Protein AF-A0A7J9TKV5-F1 (afdb_monomer_lite)

Sequence (58 aa):
MTTVVFTEKNKAAAQIAKILGSGSVNRISVEGVQVYDFKKNGRQWRVMGLAGHIMGYD

Secondary structure (DSSP, 8-state):
-EEEEEESBHHHHHHHHHHHTTT--EEEEETTEEEEEEEETTEEEEEEE-BS-SS---

Foldseek 3Di:
DEAEAEDQAQVVLVVVLCVQQVNDWDWDADPNWIWTWHDDPNHIYITTYDPHDPDDDD

Radius of gyration: 11.99 Å; chains: 1; bounding box: 24×21×41 Å

pLDDT: mean 92.34, std 5.63, range [65.69, 97.38]

Structure (mmCIF, N/CA/C/O backbone):
data_AF-A0A7J9TKV5-F1
#
_entry.id   AF-A0A7J9TKV5-F1
#
loop_
_atom_site.group_PDB
_atom_site.id
_atom_site.type_symbol
_atom_site.label_atom_id
_atom_site.label_alt_id
_atom_site.label_comp_id
_atom_site.label_asym_id
_atom_site.label_entity_id
_atom_site.label_seq_id
_atom_site.pdbx_PDB_ins_code
_atom_site.Cartn_x
_atom_site.Cartn_y
_atom_site.Cartn_z
_atom_site.occupancy
_atom_site.B_iso_or_equiv
_atom_site.auth_seq_id
_atom_site.auth_comp_id
_atom_site.auth_asym_id
_atom_site.auth_atom_id
_atom_site.pdbx_PDB_model_num
ATOM 1 N N . MET A 1 1 ? -17.138 -4.280 2.029 1.00 82.88 1 MET A N 1
ATOM 2 C CA . MET A 1 1 ? -16.664 -3.554 0.831 1.00 82.88 1 MET A CA 1
ATOM 3 C C . MET A 1 1 ? -15.224 -3.122 1.059 1.00 82.88 1 MET A C 1
ATOM 5 O O . MET A 1 1 ? -14.915 -2.656 2.155 1.00 82.88 1 MET A O 1
ATOM 9 N N . THR A 1 2 ? -14.366 -3.333 0.065 1.00 92.50 2 THR A N 1
ATOM 10 C CA . THR A 1 2 ? -12.917 -3.098 0.146 1.00 92.50 2 THR A CA 1
ATOM 11 C C . THR A 1 2 ? -12.536 -2.002 -0.839 1.00 92.50 2 THR A C 1
ATOM 13 O O . THR A 1 2 ? -12.947 -2.062 -1.995 1.00 92.50 2 THR A O 1
ATOM 16 N N . THR A 1 3 ? -11.761 -1.019 -0.390 1.00 95.50 3 THR A N 1
ATOM 17 C CA . THR A 1 3 ? -11.171 0.011 -1.249 1.00 95.50 3 THR A CA 1
ATOM 18 C C . THR A 1 3 ? -9.757 -0.412 -1.625 1.00 95.50 3 THR A C 1
ATOM 20 O O . THR A 1 3 ? -8.938 -0.667 -0.742 1.00 95.50 3 THR A O 1
ATOM 23 N N . VAL A 1 4 ? -9.462 -0.467 -2.922 1.00 95.88 4 VAL A N 1
ATOM 24 C CA . VAL A 1 4 ? -8.114 -0.740 -3.435 1.00 95.88 4 VAL A CA 1
ATOM 25 C C . VAL A 1 4 ? -7.553 0.543 -4.036 1.00 95.88 4 VAL A C 1
ATOM 27 O O . VAL A 1 4 ? -8.233 1.216 -4.807 1.00 95.88 4 VAL A O 1
ATOM 30 N N . VAL A 1 5 ? -6.331 0.897 -3.652 1.00 96.06 5 VAL A N 1
ATOM 31 C CA . VAL A 1 5 ? -5.640 2.116 -4.077 1.00 96.06 5 VAL A CA 1
ATOM 32 C C . VAL A 1 5 ? -4.330 1.725 -4.744 1.00 96.06 5 VAL A C 1
ATOM 34 O O . VAL A 1 5 ? -3.503 1.047 -4.133 1.00 96.06 5 VAL A O 1
ATOM 37 N N . PHE A 1 6 ? -4.124 2.194 -5.970 1.00 95.12 6 PHE A N 1
ATOM 38 C CA . PHE A 1 6 ? -2.876 2.016 -6.705 1.00 95.12 6 PHE A CA 1
ATOM 39 C C . PHE A 1 6 ? -2.090 3.321 -6.753 1.00 95.12 6 PHE A C 1
ATOM 41 O O . PHE A 1 6 ? -2.656 4.409 -6.840 1.00 95.12 6 PHE A O 1
ATOM 48 N N . THR A 1 7 ? -0.770 3.201 -6.692 1.00 95.19 7 THR A N 1
ATOM 49 C CA . THR A 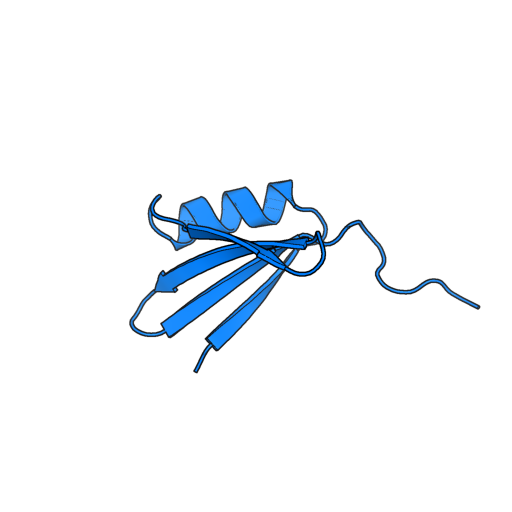1 7 ? 0.168 4.316 -6.837 1.00 95.19 7 THR A CA 1
ATOM 50 C C . THR A 1 7 ? 1.243 3.936 -7.845 1.00 95.19 7 THR A C 1
ATOM 52 O O . THR A 1 7 ? 1.549 2.759 -7.989 1.00 95.19 7 THR A O 1
ATOM 55 N N . GLU A 1 8 ? 1.865 4.915 -8.497 1.00 93.25 8 GLU A N 1
ATOM 56 C CA . GLU A 1 8 ? 2.905 4.675 -9.513 1.00 93.25 8 GLU A CA 1
ATOM 57 C C . GLU A 1 8 ? 4.122 3.897 -8.972 1.00 93.25 8 GLU A C 1
ATOM 59 O O . GLU A 1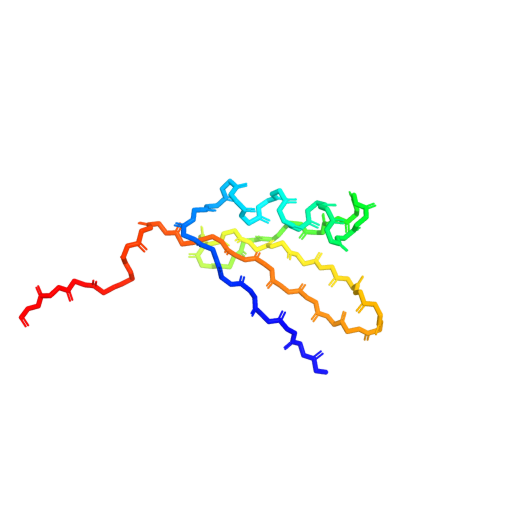 8 ? 4.815 3.213 -9.719 1.00 93.25 8 GLU A O 1
ATOM 64 N N . LYS A 1 9 ? 4.422 4.035 -7.669 1.00 94.00 9 LYS A N 1
ATOM 65 C CA . LYS A 1 9 ? 5.629 3.494 -7.024 1.00 94.00 9 LYS A CA 1
ATOM 66 C C . LYS A 1 9 ? 5.338 3.000 -5.612 1.00 94.00 9 LYS A C 1
ATOM 68 O O . LYS A 1 9 ? 4.709 3.699 -4.822 1.00 94.00 9 LYS A O 1
ATOM 73 N N . ASN A 1 10 ? 5.951 1.885 -5.214 1.00 94.50 10 ASN A N 1
ATOM 74 C CA . ASN A 1 10 ? 5.782 1.304 -3.871 1.00 94.50 10 ASN A CA 1
ATOM 75 C C . ASN A 1 10 ? 6.108 2.252 -2.699 1.00 94.50 10 ASN A C 1
ATOM 77 O O . ASN A 1 10 ? 5.443 2.221 -1.666 1.00 94.50 10 ASN A O 1
ATOM 81 N N . LYS A 1 11 ? 7.088 3.153 -2.854 1.00 95.06 11 LYS A N 1
ATOM 82 C CA . LYS A 1 11 ? 7.390 4.160 -1.819 1.00 95.06 11 LYS A CA 1
ATOM 83 C C . LYS A 1 11 ? 6.202 5.093 -1.549 1.00 95.06 11 LYS A C 1
ATOM 85 O O . LYS A 1 11 ? 5.982 5.454 -0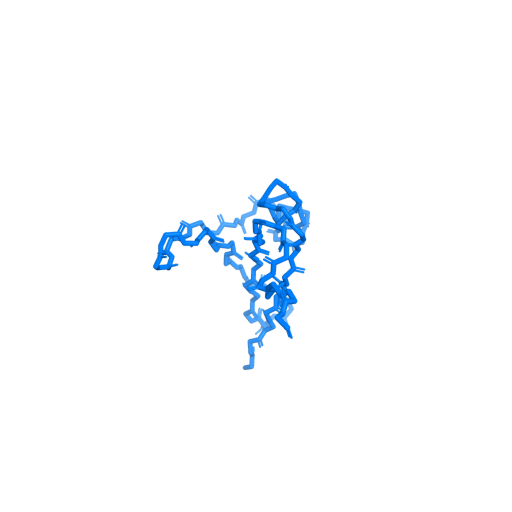.396 1.00 95.06 11 LYS A O 1
ATOM 90 N N . ALA A 1 12 ? 5.441 5.461 -2.582 1.00 96.00 12 ALA A N 1
ATOM 91 C CA . ALA A 1 12 ? 4.252 6.296 -2.429 1.00 96.00 12 ALA A CA 1
ATOM 92 C C . ALA A 1 12 ? 3.133 5.525 -1.715 1.00 96.00 12 ALA A C 1
ATOM 94 O O . ALA A 1 12 ? 2.572 6.037 -0.746 1.00 96.00 12 ALA A O 1
ATOM 95 N N . ALA A 1 13 ? 2.885 4.273 -2.116 1.00 96.69 13 ALA A N 1
ATOM 96 C CA . ALA A 1 13 ? 1.935 3.384 -1.445 1.00 96.69 13 ALA A CA 1
ATOM 97 C C . ALA A 1 13 ? 2.212 3.259 0.060 1.00 96.69 13 ALA A C 1
ATOM 99 O O . ALA A 1 13 ? 1.303 3.437 0.869 1.00 96.69 13 ALA A O 1
ATOM 100 N N . ALA A 1 14 ? 3.475 3.036 0.438 1.00 96.12 14 ALA A N 1
ATOM 101 C CA . ALA A 1 14 ? 3.884 2.910 1.833 1.00 96.12 14 ALA A CA 1
ATOM 102 C C . ALA A 1 14 ? 3.568 4.168 2.660 1.00 96.12 14 ALA A C 1
ATOM 104 O O . ALA A 1 14 ? 3.033 4.070 3.764 1.00 96.12 14 ALA A O 1
ATOM 105 N N . GLN A 1 15 ? 3.886 5.356 2.130 1.00 96.44 15 GLN A N 1
ATOM 106 C CA . GLN A 1 15 ? 3.645 6.623 2.828 1.00 96.44 15 GLN A CA 1
ATOM 107 C C . GLN A 1 15 ? 2.152 6.930 2.944 1.00 96.44 15 GLN A C 1
ATOM 109 O O . GLN A 1 15 ? 1.680 7.280 4.024 1.00 96.44 15 GLN A O 1
ATOM 114 N N . ILE A 1 16 ? 1.395 6.735 1.861 1.00 95.69 16 ILE A N 1
ATOM 115 C CA . ILE A 1 16 ? -0.058 6.926 1.857 1.00 95.69 16 ILE A CA 1
ATOM 116 C C . ILE A 1 16 ? -0.718 5.990 2.869 1.00 95.69 16 ILE A C 1
ATOM 118 O O . ILE A 1 16 ? -1.516 6.441 3.689 1.00 95.69 16 ILE A O 1
ATOM 122 N N . ALA A 1 17 ? -0.352 4.707 2.870 1.00 96.75 17 ALA A N 1
ATOM 123 C CA . ALA A 1 17 ? -0.889 3.753 3.829 1.00 96.75 17 ALA A CA 1
ATOM 124 C C . ALA A 1 17 ? -0.540 4.137 5.270 1.00 96.75 17 ALA A C 1
ATOM 126 O O . ALA A 1 17 ? -1.413 4.105 6.131 1.00 96.75 17 ALA A O 1
ATOM 127 N N . LYS A 1 18 ? 0.701 4.567 5.536 1.00 95.69 18 LYS A N 1
ATOM 128 C CA . LYS A 1 18 ? 1.125 5.005 6.873 1.00 95.69 18 LYS A CA 1
ATOM 129 C C . LYS A 1 18 ? 0.295 6.187 7.383 1.00 95.69 18 LYS A C 1
ATOM 131 O O . LYS A 1 18 ? -0.122 6.175 8.539 1.00 95.69 18 LYS A O 1
ATOM 136 N N . ILE A 1 19 ? 0.041 7.181 6.529 1.00 95.31 19 ILE A N 1
ATOM 137 C CA . ILE A 1 19 ? -0.769 8.362 6.867 1.00 95.31 19 ILE A CA 1
ATOM 138 C C . ILE A 1 19 ? -2.232 7.962 7.091 1.00 95.31 19 ILE A C 1
ATOM 140 O O . ILE A 1 19 ? -2.843 8.351 8.084 1.00 95.31 19 ILE A O 1
ATOM 144 N N . LEU A 1 20 ? -2.811 7.176 6.179 1.00 94.19 20 LEU A N 1
ATOM 145 C CA . LEU A 1 20 ? -4.236 6.843 6.215 1.00 94.19 20 LEU A CA 1
ATOM 146 C C . LEU A 1 20 ? -4.594 5.784 7.261 1.00 94.19 20 LEU A C 1
ATOM 148 O O . LEU A 1 20 ? -5.701 5.841 7.793 1.00 94.19 20 LEU A O 1
ATOM 152 N N . GLY A 1 21 ? -3.684 4.853 7.541 1.00 93.88 21 GLY A N 1
ATOM 153 C CA . GLY A 1 21 ? -3.810 3.805 8.554 1.00 93.88 21 GLY A CA 1
ATOM 154 C C . GLY A 1 21 ? -3.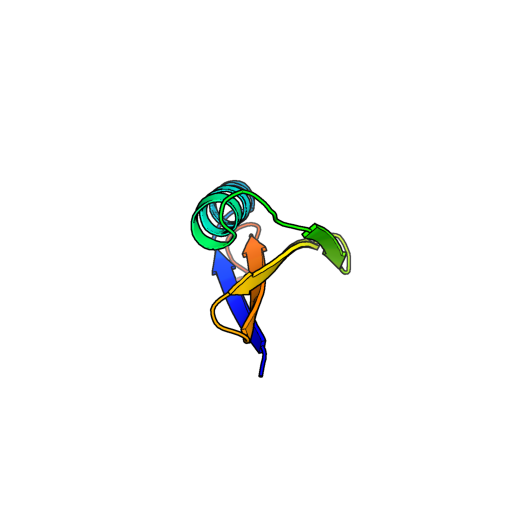374 4.242 9.953 1.00 93.88 21 GLY A C 1
ATOM 155 O O . GLY A 1 21 ? -3.204 3.395 10.825 1.00 93.88 21 GLY A O 1
ATOM 156 N N . SER A 1 22 ? -3.149 5.544 10.176 1.00 89.56 22 SER A N 1
ATOM 157 C CA . SER A 1 22 ? -2.749 6.098 11.479 1.00 89.56 22 SER A CA 1
ATOM 158 C C . SER A 1 22 ? -1.521 5.396 12.081 1.00 89.56 22 SER A C 1
ATOM 160 O O . SER A 1 22 ? -1.449 5.156 13.282 1.00 89.56 22 SER A O 1
ATOM 162 N N . GLY A 1 23 ? -0.556 5.029 11.231 1.00 80.19 23 GLY A N 1
ATOM 163 C CA . GLY A 1 23 ? 0.669 4.329 11.623 1.00 80.19 23 GLY A CA 1
ATOM 164 C C . GLY A 1 23 ? 0.549 2.811 11.807 1.00 80.19 23 GLY A C 1
ATOM 165 O O . GLY A 1 23 ? 1.586 2.154 11.841 1.00 80.19 23 GLY A O 1
ATOM 166 N N . SER A 1 24 ? -0.661 2.238 11.857 1.00 84.62 24 SER A N 1
ATOM 167 C CA . SER A 1 24 ? -0.879 0.788 11.959 1.00 84.62 24 SER A CA 1
ATOM 168 C C . SER A 1 24 ? -1.313 0.217 10.612 1.00 84.62 24 SER A C 1
ATOM 170 O O . SER A 1 24 ? -2.464 0.333 10.191 1.00 84.62 24 SER A O 1
ATOM 172 N N . VAL A 1 25 ? -0.351 -0.372 9.906 1.00 94.62 25 VAL A N 1
ATOM 173 C CA . VAL A 1 25 ? -0.539 -0.927 8.565 1.00 94.62 25 VAL A CA 1
ATOM 174 C C . VAL A 1 25 ? 0.044 -2.328 8.542 1.00 94.62 25 VAL A C 1
ATOM 176 O O . VAL A 1 25 ? 1.220 -2.517 8.855 1.00 94.62 25 VAL A O 1
ATOM 179 N N . ASN A 1 26 ? -0.761 -3.306 8.141 1.00 96.00 26 ASN A N 1
ATOM 180 C CA . ASN A 1 26 ? -0.279 -4.653 7.892 1.00 96.00 26 ASN A CA 1
ATOM 181 C C . ASN A 1 26 ? 0.344 -4.713 6.495 1.00 96.00 26 ASN A C 1
ATOM 183 O O . ASN A 1 26 ? -0.299 -4.354 5.512 1.00 96.00 26 ASN A O 1
ATOM 187 N N . ARG A 1 27 ? 1.591 -5.164 6.392 1.00 95.94 27 ARG A N 1
ATOM 188 C CA . ARG A 1 27 ? 2.269 -5.318 5.104 1.00 95.94 27 ARG A CA 1
ATOM 189 C C . ARG A 1 27 ? 2.263 -6.785 4.713 1.00 95.94 27 ARG A C 1
ATOM 191 O O . ARG A 1 27 ? 2.851 -7.606 5.409 1.00 95.94 27 ARG A O 1
ATOM 198 N N . ILE A 1 28 ? 1.645 -7.088 3.581 1.00 95.81 28 ILE A N 1
ATOM 199 C CA . ILE A 1 28 ? 1.638 -8.422 2.979 1.00 95.81 28 ILE A CA 1
ATOM 200 C C . ILE A 1 28 ? 2.256 -8.365 1.577 1.00 95.81 28 ILE A C 1
ATOM 202 O O . ILE A 1 28 ? 2.443 -7.288 1.008 1.00 95.81 28 ILE A O 1
ATOM 206 N N . SER A 1 29 ? 2.600 -9.527 1.032 1.00 93.88 29 SER A N 1
ATOM 207 C CA . SER A 1 29 ? 3.037 -9.683 -0.356 1.00 93.88 29 SER A CA 1
ATOM 208 C C . SER A 1 29 ? 2.035 -10.574 -1.080 1.00 93.88 29 SER A C 1
ATOM 210 O O . SER A 1 29 ? 1.663 -11.619 -0.550 1.00 93.88 29 SER A O 1
ATOM 212 N N . VAL A 1 30 ? 1.587 -10.158 -2.260 1.00 92.75 30 VAL A N 1
ATOM 213 C CA . VAL A 1 30 ? 0.683 -10.918 -3.131 1.00 92.75 30 VAL A CA 1
ATOM 214 C C . VAL A 1 30 ? 1.354 -11.018 -4.490 1.00 92.75 30 VAL A C 1
ATOM 216 O O . VAL A 1 30 ? 1.571 -9.990 -5.122 1.00 92.75 30 VAL A O 1
ATOM 219 N N . GLU A 1 31 ? 1.731 -12.227 -4.914 1.00 90.88 31 GLU A N 1
ATOM 220 C CA . GLU A 1 31 ? 2.431 -12.458 -6.194 1.00 90.88 31 GLU A CA 1
ATOM 221 C C . GLU A 1 31 ? 3.657 -11.537 -6.393 1.00 90.88 31 GLU A C 1
ATOM 223 O O . GLU A 1 31 ? 3.905 -10.996 -7.466 1.00 90.88 31 GLU A O 1
ATOM 228 N N . GLY A 1 32 ? 4.408 -11.281 -5.314 1.00 88.50 32 GLY A N 1
ATOM 229 C CA . GLY A 1 32 ? 5.576 -10.389 -5.326 1.00 88.50 32 GLY A CA 1
ATOM 230 C C . GLY A 1 32 ? 5.260 -8.888 -5.249 1.00 88.50 32 GLY A C 1
ATOM 231 O O . GLY A 1 32 ? 6.176 -8.081 -5.073 1.00 88.50 32 GLY A O 1
ATOM 232 N N . VAL A 1 33 ? 3.984 -8.495 -5.305 1.00 91.06 33 VAL A N 1
ATOM 233 C CA . VAL A 1 33 ? 3.530 -7.112 -5.121 1.00 91.06 33 VAL A CA 1
ATOM 234 C C . VAL A 1 33 ? 3.302 -6.833 -3.641 1.00 91.06 33 VAL A C 1
ATOM 236 O O . VAL A 1 33 ? 2.596 -7.560 -2.944 1.00 91.06 33 VAL A O 1
ATOM 239 N N . GLN A 1 34 ? 3.880 -5.741 -3.145 1.00 94.69 34 GLN A N 1
ATOM 240 C CA . GLN A 1 34 ? 3.663 -5.318 -1.766 1.00 94.69 34 GLN A CA 1
ATOM 241 C C . GLN A 1 34 ? 2.300 -4.653 -1.608 1.00 94.69 34 GLN A C 1
ATOM 243 O O . GLN A 1 34 ? 1.949 -3.729 -2.345 1.00 94.69 34 GLN A O 1
ATOM 248 N N . VAL A 1 35 ? 1.569 -5.099 -0.594 1.00 97.00 35 VAL A N 1
ATOM 249 C CA . VAL A 1 35 ? 0.241 -4.607 -0.258 1.00 97.00 35 VAL A CA 1
ATOM 250 C C . VAL A 1 35 ? 0.235 -4.123 1.184 1.00 97.00 35 VAL A C 1
ATOM 252 O O . VAL A 1 35 ? 0.718 -4.796 2.096 1.00 97.00 35 VAL A O 1
ATOM 255 N N . TYR A 1 36 ? -0.330 -2.941 1.380 1.00 97.31 36 TYR A N 1
ATOM 256 C CA . TYR A 1 36 ? -0.489 -2.292 2.669 1.00 97.31 36 TYR A CA 1
ATOM 257 C C . TYR A 1 36 ? -1.969 -2.307 3.066 1.00 97.31 36 TYR A C 1
ATOM 259 O O . TYR A 1 36 ? -2.769 -1.540 2.525 1.00 97.31 36 TYR A O 1
ATOM 267 N N . ASP A 1 37 ? -2.315 -3.180 4.007 1.00 96.75 37 ASP A N 1
ATOM 268 C CA . ASP A 1 37 ? -3.676 -3.463 4.455 1.00 96.75 37 ASP A CA 1
ATOM 269 C C . ASP A 1 37 ? -3.978 -2.775 5.793 1.00 96.75 37 ASP A C 1
ATOM 271 O O . ASP A 1 37 ? -3.220 -2.885 6.759 1.00 96.75 37 ASP A O 1
ATOM 275 N N . PHE A 1 38 ? -5.115 -2.084 5.875 1.00 96.38 38 PHE A N 1
ATOM 276 C CA . PHE A 1 38 ? -5.608 -1.482 7.117 1.00 96.38 38 PHE A CA 1
ATOM 277 C C . PHE A 1 38 ? -7.127 -1.273 7.084 1.00 96.38 38 PHE A C 1
ATOM 279 O O . PHE A 1 38 ? -7.757 -1.259 6.025 1.00 96.38 38 PHE A O 1
ATOM 286 N N . LYS A 1 39 ? -7.733 -1.073 8.260 1.00 94.69 39 LYS A N 1
ATOM 287 C CA . LYS A 1 39 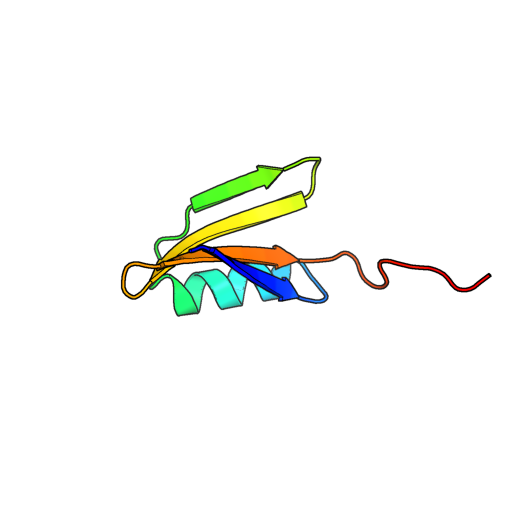? -9.135 -0.652 8.379 1.00 94.69 39 LYS A CA 1
ATOM 288 C C . LYS A 1 39 ? -9.215 0.849 8.616 1.00 94.69 39 LYS A C 1
ATOM 290 O O . LYS A 1 39 ? -8.549 1.372 9.501 1.00 94.69 39 LYS A O 1
ATOM 295 N N . LYS A 1 40 ? -10.098 1.526 7.884 1.00 91.38 40 LYS A N 1
ATOM 296 C CA . LYS A 1 40 ? -10.439 2.936 8.108 1.00 91.38 40 LYS A CA 1
ATOM 297 C C . LYS A 1 40 ? -11.942 3.131 7.966 1.00 91.38 40 LYS A C 1
ATOM 299 O O . LYS A 1 40 ? -12.525 2.722 6.963 1.00 91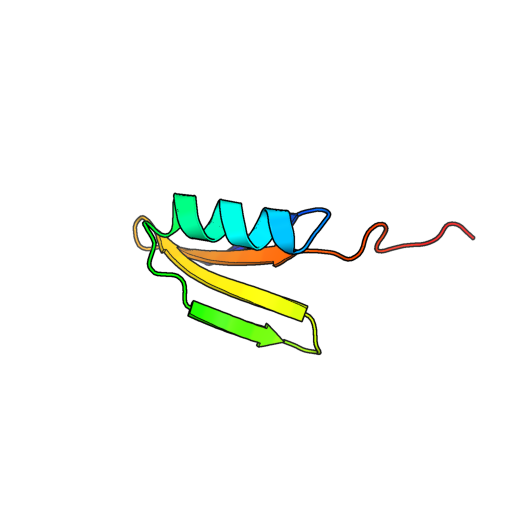.38 40 LYS A O 1
ATOM 304 N N . ASN A 1 41 ? -12.569 3.747 8.970 1.00 91.00 41 ASN A N 1
ATOM 305 C CA . ASN A 1 41 ? -14.016 4.006 9.017 1.00 91.00 41 ASN A CA 1
ATOM 306 C C . ASN A 1 41 ? -14.863 2.742 8.755 1.00 91.00 41 ASN A C 1
ATOM 308 O O . ASN A 1 41 ? -15.790 2.757 7.949 1.00 91.00 41 ASN A O 1
ATOM 312 N N . GLY A 1 42 ? -14.481 1.611 9.362 1.00 91.38 42 GLY A N 1
ATOM 313 C CA . GLY A 1 42 ? -15.165 0.321 9.188 1.00 91.38 42 GLY A CA 1
ATOM 314 C C . GLY A 1 42 ? -14.974 -0.349 7.819 1.00 91.38 42 GLY A C 1
ATOM 315 O O . GLY A 1 42 ? -15.499 -1.438 7.598 1.00 91.38 42 GLY A O 1
ATOM 316 N N . ARG A 1 43 ? -14.210 0.257 6.901 1.00 93.69 43 ARG A N 1
ATOM 317 C CA . ARG A 1 43 ? -13.918 -0.290 5.568 1.00 93.69 43 ARG A CA 1
ATOM 318 C C . ARG A 1 43 ? -12.502 -0.841 5.513 1.00 93.69 43 ARG A C 1
ATOM 320 O O . ARG A 1 43 ? -11.599 -0.292 6.141 1.00 93.69 43 ARG A O 1
ATOM 327 N N . GLN A 1 44 ? -12.321 -1.914 4.752 1.00 95.12 44 GLN A N 1
ATOM 328 C CA . GLN A 1 44 ? -10.999 -2.464 4.462 1.00 95.12 44 GLN A CA 1
ATOM 329 C C . GLN A 1 44 ? -10.343 -1.659 3.345 1.00 95.12 44 GLN A C 1
ATOM 331 O O . GLN A 1 44 ? -10.995 -1.360 2.343 1.00 95.12 44 GLN A O 1
ATOM 336 N N . TRP A 1 45 ? -9.072 -1.326 3.521 1.00 97.00 45 TRP A N 1
ATOM 337 C CA . TRP A 1 45 ? -8.256 -0.608 2.551 1.00 97.00 45 TRP A CA 1
ATOM 338 C C . TRP A 1 45 ? -7.029 -1.435 2.211 1.00 97.00 45 TRP A C 1
ATOM 340 O O . TRP A 1 45 ? -6.386 -1.976 3.108 1.00 97.00 45 TRP A O 1
ATOM 350 N N . ARG A 1 46 ? -6.714 -1.494 0.919 1.00 97.19 46 ARG A N 1
ATOM 351 C CA . ARG A 1 46 ? -5.487 -2.081 0.388 1.00 97.19 46 ARG A CA 1
ATOM 352 C C . ARG A 1 46 ? -4.785 -1.054 -0.477 1.00 97.19 46 ARG A C 1
ATOM 354 O O . ARG A 1 46 ? -5.374 -0.579 -1.445 1.00 97.19 46 ARG A O 1
ATOM 361 N N . VAL A 1 47 ? -3.551 -0.706 -0.145 1.00 97.38 47 VAL A N 1
ATOM 362 C CA . VAL A 1 47 ? -2.751 0.241 -0.933 1.00 97.38 47 VAL A CA 1
ATOM 363 C C . VAL A 1 47 ? -1.573 -0.506 -1.539 1.00 97.38 47 VAL A C 1
ATOM 365 O O . VAL A 1 47 ? -0.889 -1.245 -0.837 1.00 97.38 47 VAL A O 1
ATOM 368 N N . MET A 1 48 ? -1.344 -0.335 -2.837 1.00 96.50 48 MET A N 1
ATOM 369 C CA . MET A 1 48 ? -0.302 -1.033 -3.589 1.00 96.50 48 MET A CA 1
ATOM 370 C C . MET A 1 48 ? 0.463 -0.046 -4.467 1.00 96.50 48 MET A C 1
ATOM 372 O O . MET A 1 48 ? -0.077 0.962 -4.932 1.00 96.50 48 MET A O 1
ATOM 376 N N . GLY A 1 49 ? 1.745 -0.321 -4.679 1.00 93.75 49 GLY A N 1
ATOM 377 C CA . GLY A 1 49 ? 2.560 0.410 -5.639 1.00 93.75 49 GLY A CA 1
ATOM 378 C C . GLY A 1 49 ? 2.827 -0.417 -6.878 1.00 93.75 49 GLY A C 1
ATOM 379 O O . GLY A 1 49 ? 3.192 -1.584 -6.774 1.00 93.75 49 GLY A O 1
ATOM 380 N N . LEU A 1 50 ? 2.687 0.222 -8.028 1.00 89.00 50 LEU A N 1
ATOM 381 C CA . LEU A 1 50 ? 3.098 -0.294 -9.320 1.00 89.00 50 LEU A CA 1
ATOM 382 C C . LEU A 1 50 ? 4.609 -0.084 -9.514 1.00 89.00 50 LEU A C 1
ATOM 384 O O . LEU A 1 50 ? 5.297 0.512 -8.674 1.00 89.00 50 LEU A O 1
ATOM 388 N N . ALA A 1 51 ? 5.123 -0.604 -10.625 1.00 84.94 51 ALA A N 1
ATOM 389 C CA . ALA A 1 51 ? 6.508 -0.454 -11.058 1.00 84.94 51 ALA A CA 1
ATOM 390 C C . ALA A 1 51 ? 6.581 0.349 -12.370 1.00 84.94 51 ALA A C 1
ATOM 392 O O . ALA A 1 51 ? 7.283 -0.035 -13.300 1.00 84.94 51 ALA A O 1
ATOM 393 N N . GLY A 1 52 ? 5.841 1.460 -12.442 1.00 81.44 52 GLY A N 1
ATOM 394 C CA . GLY A 1 52 ? 5.656 2.221 -13.677 1.00 81.44 52 GLY A CA 1
ATOM 395 C C . GLY A 1 52 ? 4.473 1.718 -14.507 1.00 81.44 52 GLY A C 1
ATOM 396 O O . GLY A 1 52 ? 3.492 1.207 -13.960 1.00 81.44 52 GLY A O 1
ATOM 397 N N . HIS A 1 53 ? 4.578 1.850 -15.831 1.00 86.12 53 HIS A N 1
ATOM 398 C CA . HIS A 1 53 ? 3.540 1.430 -16.770 1.00 86.12 53 HIS A CA 1
ATOM 399 C C . HIS A 1 53 ? 3.211 -0.061 -16.618 1.00 86.12 53 HIS A C 1
ATOM 401 O O . HIS A 1 53 ? 4.083 -0.918 -16.734 1.00 86.12 53 HIS A O 1
ATOM 407 N N . ILE A 1 54 ? 1.933 -0.364 -16.386 1.00 88.38 54 ILE A N 1
ATOM 408 C CA . ILE A 1 54 ? 1.433 -1.747 -16.337 1.00 88.38 54 ILE A CA 1
ATOM 409 C C . ILE A 1 54 ? 1.375 -2.356 -17.744 1.00 88.38 54 ILE A C 1
ATOM 411 O O . ILE A 1 54 ? 1.522 -3.564 -17.905 1.00 88.38 54 ILE A O 1
ATOM 415 N N . MET A 1 55 ? 1.148 -1.520 -18.756 1.00 88.69 55 MET A N 1
ATOM 416 C CA . MET A 1 55 ? 1.010 -1.928 -20.150 1.00 88.69 55 MET A CA 1
ATOM 417 C C . MET A 1 55 ? 2.052 -1.203 -20.995 1.00 88.69 55 MET A C 1
ATOM 419 O O . MET A 1 55 ? 2.278 -0.006 -20.813 1.00 88.69 55 MET A O 1
ATOM 423 N N . GLY A 1 56 ? 2.683 -1.941 -21.903 1.00 87.50 56 GLY A N 1
ATOM 424 C CA . GLY A 1 56 ? 3.437 -1.356 -23.005 1.00 87.50 56 GLY A CA 1
ATOM 425 C C . GLY A 1 56 ? 2.501 -0.931 -24.133 1.00 87.50 56 GLY A C 1
ATOM 426 O O . GLY A 1 56 ? 1.331 -1.314 -24.153 1.00 87.50 56 GLY A O 1
ATOM 427 N N . TYR A 1 57 ? 3.033 -0.148 -25.063 1.00 82.44 57 TYR A N 1
ATOM 428 C CA . TYR A 1 57 ? 2.403 0.044 -26.363 1.00 82.44 57 TYR A CA 1
ATOM 429 C C . TYR A 1 57 ? 2.987 -0.984 -27.330 1.00 82.44 57 TYR A C 1
ATOM 431 O O . TYR A 1 57 ? 4.211 -1.129 -27.388 1.00 82.44 57 TYR A O 1
ATOM 439 N N . ASP A 1 58 ? 2.099 -1.675 -28.037 1.00 65.69 58 ASP A N 1
ATOM 440 C CA . ASP A 1 58 ? 2.364 -2.403 -29.279 1.00 65.69 58 ASP A CA 1
ATOM 441 C C . ASP A 1 58 ? 1.476 -1.769 -30.359 1.00 65.69 58 ASP A C 1
ATOM 443 O O . ASP A 1 58 ? 0.255 -1.629 -30.090 1.00 65.69 58 ASP A O 1
#